Protein AF-A0A536CKC1-F1 (afdb_monomer)

Solvent-accessible surface area (backbone atoms only — not comparable to full-atom values): 6089 Å² total; per-residue (Å²): 140,80,83,78,49,73,64,58,58,53,50,51,55,48,52,66,65,72,71,36,63,68,58,52,52,44,53,64,49,46,52,58,49,53,50,51,50,47,42,67,73,74,44,71,53,69,67,46,47,74,30,76,68,33,42,47,47,72,76,54,59,54,72,68,41,56,51,37,34,52,50,13,53,51,37,26,55,52,14,59,74,69,70,36,67,66,38,33,53,50,13,49,50,38,35,50,48,36,56,45,47,46,54,57,57,61,61,72,75,113

Mean predicted aligned error: 12.95 Å

Sequence (110 aa):
MMGLTRDQRVLVHQVLWRRRLVAGLFVRYASPVVGSVLVLRFADVERLSSSRGGQYVLQHMPPAMVALRLAGDTLMAVGAWKHRPVWLAVGLLLVVLGWSDGILHGVRTV

Radius of gyration: 20.13 Å; Cα contacts (8 Å, |Δi|>4): 61; chains: 1; bounding box: 74×25×37 Å

Foldseek 3Di:
DDDPDPVVVVVVVCVVLVPCLVVVVVCVVVVVVVVVVCCVVPPPVVVVCPDPVNVLCVVQVDVVLVVLLVVLVNQLSVCVSVVHVVSVVVSVVSNVVSVVSSVVVVVVPD

Structure (mmCIF, N/CA/C/O backbone):
data_AF-A0A536CKC1-F1
#
_entry.id   AF-A0A536CKC1-F1
#
loop_
_atom_site.group_PDB
_atom_site.id
_atom_site.type_symbol
_atom_site.label_atom_id
_atom_site.label_alt_id
_atom_site.label_comp_id
_atom_site.label_asym_id
_atom_site.label_entity_id
_atom_site.label_seq_id
_atom_site.pdbx_PDB_ins_code
_atom_site.Cartn_x
_atom_site.Cartn_y
_atom_site.Cartn_z
_atom_site.occupancy
_atom_site.B_iso_or_equiv
_atom_site.auth_seq_id
_atom_site.auth_comp_id
_atom_site.auth_asym_id
_atom_site.auth_atom_id
_atom_site.pdbx_PDB_model_num
ATOM 1 N N . MET A 1 1 ? -46.002 12.288 2.439 1.00 42.66 1 MET A N 1
ATOM 2 C CA . MET A 1 1 ? -45.222 13.000 3.476 1.00 42.66 1 MET A CA 1
ATOM 3 C C . MET A 1 1 ? -44.756 11.976 4.498 1.00 42.66 1 MET A C 1
ATOM 5 O O . MET A 1 1 ? -45.567 11.527 5.289 1.00 42.66 1 MET A O 1
ATOM 9 N N . MET A 1 2 ? -43.497 11.537 4.433 1.00 44.16 2 MET A N 1
ATOM 10 C CA . MET A 1 2 ? -42.935 10.574 5.389 1.00 44.16 2 MET A CA 1
ATOM 11 C C . MET A 1 2 ? -41.684 11.210 5.986 1.00 44.16 2 MET A C 1
ATOM 13 O O . MET A 1 2 ? -40.650 11.326 5.329 1.00 44.16 2 MET A O 1
ATOM 17 N N . GLY A 1 3 ? -41.844 11.760 7.190 1.00 52.09 3 GLY A N 1
ATOM 18 C CA . GLY A 1 3 ? -40.787 12.436 7.926 1.00 52.09 3 GLY A CA 1
ATOM 19 C C . GLY A 1 3 ? -39.727 11.430 8.346 1.00 52.09 3 GLY A C 1
ATOM 20 O O . GLY A 1 3 ? -39.860 10.789 9.381 1.00 52.09 3 GLY A O 1
ATOM 21 N N . LEU A 1 4 ? -3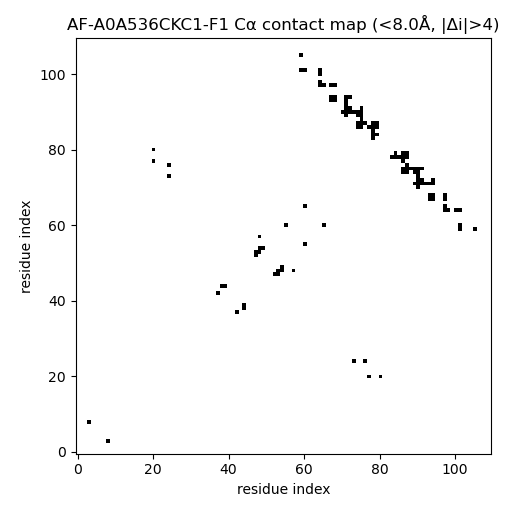8.672 11.302 7.539 1.00 55.72 4 LEU A N 1
ATOM 22 C CA . LEU A 1 4 ? -37.415 10.700 7.971 1.00 55.72 4 LEU A CA 1
ATOM 23 C C . LEU A 1 4 ? -36.859 11.592 9.081 1.00 55.72 4 LEU A C 1
ATOM 25 O O . LEU A 1 4 ? -36.268 12.646 8.821 1.00 55.72 4 LEU A O 1
ATOM 29 N N . THR A 1 5 ? -37.145 11.192 10.317 1.00 60.94 5 THR A N 1
ATOM 30 C CA . THR A 1 5 ? -36.723 11.857 11.543 1.00 60.94 5 THR A CA 1
ATOM 31 C C . THR A 1 5 ? -35.216 12.074 11.497 1.00 60.94 5 THR A C 1
ATOM 33 O O . THR A 1 5 ? -34.448 11.214 11.060 1.00 60.94 5 THR A O 1
ATOM 36 N N . ARG A 1 6 ? -34.786 13.273 11.899 1.00 58.03 6 ARG A N 1
ATOM 37 C CA . ARG A 1 6 ? -33.382 13.716 11.892 1.00 58.03 6 ARG A CA 1
ATOM 38 C C . ARG A 1 6 ? -32.444 12.662 12.503 1.00 58.03 6 ARG A C 1
ATOM 40 O O . ARG A 1 6 ? -31.350 12.480 11.980 1.00 58.03 6 ARG A O 1
ATOM 47 N N . ASP A 1 7 ? -32.924 11.906 13.493 1.00 57.31 7 ASP A N 1
ATOM 48 C CA . ASP A 1 7 ? -32.227 10.792 14.146 1.00 57.31 7 ASP A CA 1
ATOM 49 C C . ASP A 1 7 ? -31.873 9.619 13.223 1.00 57.31 7 ASP A C 1
ATOM 51 O O . ASP A 1 7 ? -30.779 9.065 13.337 1.00 57.31 7 ASP A O 1
ATOM 55 N N . GLN A 1 8 ? -32.718 9.263 12.246 1.00 52.34 8 GLN A N 1
ATOM 56 C CA . GLN A 1 8 ? -32.399 8.169 11.322 1.00 52.34 8 GLN A CA 1
ATOM 57 C C . GLN A 1 8 ? -31.178 8.483 10.448 1.00 52.34 8 GLN A C 1
ATOM 59 O O . GLN A 1 8 ? -30.392 7.584 10.153 1.00 52.34 8 GLN A O 1
ATOM 64 N N . ARG A 1 9 ? -30.958 9.751 10.070 1.00 52.25 9 ARG A N 1
ATOM 65 C CA . ARG A 1 9 ? -29.769 10.143 9.289 1.00 52.25 9 ARG A CA 1
ATOM 66 C C . ARG A 1 9 ? -28.489 9.990 10.102 1.00 52.25 9 ARG A C 1
ATOM 68 O O . ARG A 1 9 ? -27.479 9.547 9.559 1.00 52.25 9 ARG A O 1
ATOM 75 N N . VAL A 1 10 ? -28.540 10.311 11.396 1.00 56.06 10 VAL A N 1
ATOM 76 C CA . VAL A 1 10 ? -27.387 10.181 12.297 1.00 56.06 10 VAL A CA 1
ATOM 77 C C . VAL A 1 10 ? -27.072 8.710 12.544 1.00 56.06 10 VAL A C 1
ATOM 79 O O . VAL A 1 10 ? -25.908 8.326 12.503 1.00 56.06 10 VAL A O 1
ATOM 82 N N . LEU A 1 11 ? -28.094 7.865 12.705 1.00 56.03 11 LEU A N 1
ATOM 83 C CA . LEU A 1 11 ? -27.921 6.425 12.898 1.00 56.03 11 LEU A CA 1
ATOM 84 C C . LEU A 1 11 ? -27.335 5.741 11.661 1.00 56.03 11 LEU A C 1
ATOM 86 O O . LEU A 1 11 ? -26.399 4.958 11.795 1.00 56.03 11 LEU A O 1
ATOM 90 N N . VAL A 1 12 ? -27.820 6.058 10.455 1.00 56.06 12 VAL A N 1
ATOM 91 C CA . VAL A 1 12 ? -27.259 5.483 9.221 1.00 56.06 12 VAL A CA 1
ATOM 92 C C . VAL A 1 12 ? -25.831 5.975 9.012 1.00 56.06 12 VAL A C 1
ATOM 94 O O . VAL A 1 12 ? -24.952 5.159 8.750 1.00 56.06 12 VAL A O 1
ATOM 97 N N . HIS A 1 13 ? -25.566 7.271 9.201 1.00 55.47 13 HIS A N 1
ATOM 98 C CA . HIS A 1 13 ? -24.215 7.814 9.089 1.00 55.47 13 HIS A CA 1
ATOM 99 C C . HIS A 1 13 ? -23.268 7.157 10.100 1.00 55.47 13 HIS A C 1
ATOM 101 O O . HIS A 1 13 ? -22.210 6.671 9.718 1.00 55.47 13 HIS A O 1
ATOM 107 N N . GLN A 1 14 ? -23.666 7.026 11.368 1.00 56.03 14 GLN A N 1
ATOM 108 C CA . GLN A 1 14 ? -22.824 6.399 12.384 1.00 56.03 14 GLN A CA 1
ATOM 109 C C . GLN A 1 14 ? -22.658 4.888 12.192 1.00 56.03 14 GLN A C 1
ATOM 111 O O . GLN A 1 14 ? -21.562 4.377 12.402 1.00 56.03 14 GLN A O 1
ATOM 116 N N . VAL A 1 15 ? -23.679 4.148 11.759 1.00 53.00 15 VAL A N 1
ATOM 117 C CA . VAL A 1 15 ? -23.565 2.694 11.540 1.00 53.00 15 VAL A CA 1
ATOM 118 C C . VAL A 1 15 ? -22.738 2.376 10.292 1.00 53.00 15 VAL A C 1
ATOM 120 O O . VAL A 1 15 ? -21.924 1.449 10.329 1.00 53.00 15 VAL A O 1
ATOM 123 N N . LEU A 1 16 ? -22.867 3.164 9.219 1.00 51.38 16 LEU A N 1
ATOM 124 C CA . LEU A 1 16 ? -22.068 2.986 8.002 1.00 51.38 16 LEU A CA 1
ATOM 125 C C . LEU A 1 16 ? -20.578 3.268 8.257 1.00 51.38 16 LEU A C 1
ATOM 127 O O . LEU A 1 16 ? -19.714 2.601 7.690 1.00 51.38 16 LEU A O 1
ATOM 131 N N . TRP A 1 17 ? -20.277 4.213 9.152 1.00 54.19 17 TRP A N 1
ATOM 132 C CA . TRP A 1 17 ? -18.912 4.663 9.434 1.00 54.19 17 TRP A CA 1
ATOM 133 C C . TRP A 1 17 ? -18.225 3.917 10.588 1.00 54.19 17 TRP A C 1
ATOM 135 O O . TRP A 1 17 ? -17.006 3.734 10.592 1.00 54.19 17 TRP A O 1
ATOM 145 N N . ARG A 1 18 ? -18.987 3.406 11.562 1.00 56.47 18 ARG A N 1
ATOM 146 C CA . ARG A 1 18 ? -18.437 2.774 12.774 1.00 56.47 18 ARG A CA 1
ATOM 147 C C . ARG A 1 18 ? -18.224 1.261 12.654 1.00 56.47 18 ARG A C 1
ATOM 149 O O . ARG A 1 18 ? -17.543 0.695 13.501 1.00 56.47 18 ARG A O 1
ATOM 156 N N . ARG A 1 19 ? -18.753 0.590 11.618 1.00 53.47 19 ARG A N 1
ATOM 157 C CA . ARG A 1 19 ? -18.730 -0.890 11.518 1.00 53.47 19 ARG A CA 1
ATOM 158 C C . ARG A 1 19 ? -17.976 -1.498 10.337 1.00 53.47 19 ARG A C 1
ATOM 160 O O . ARG A 1 19 ? -17.874 -2.718 10.269 1.00 53.47 19 ARG A O 1
ATOM 167 N N . ARG A 1 20 ? -17.436 -0.700 9.415 1.00 64.94 20 ARG A N 1
ATOM 168 C CA . ARG A 1 20 ? -16.833 -1.227 8.178 1.00 64.94 20 ARG A CA 1
ATOM 169 C C . ARG A 1 20 ? -15.385 -0.815 7.945 1.00 64.94 20 ARG A C 1
ATOM 171 O O . ARG A 1 20 ? -14.937 -0.852 6.811 1.00 64.94 20 ARG A O 1
ATOM 178 N N . LEU A 1 21 ? -14.623 -0.526 9.002 1.00 65.12 21 LEU A N 1
ATOM 179 C CA . LEU A 1 21 ? -13.165 -0.345 8.914 1.00 65.12 21 LEU A CA 1
ATOM 180 C C . LEU A 1 21 ? -12.501 -1.462 8.103 1.00 65.12 21 LEU A C 1
ATOM 182 O O . LEU A 1 21 ? -11.765 -1.193 7.163 1.00 65.12 21 LEU A O 1
ATOM 186 N N . VAL A 1 22 ? -12.843 -2.711 8.432 1.00 66.81 22 VAL A N 1
ATOM 187 C CA . VAL A 1 22 ? -12.334 -3.900 7.744 1.00 66.81 22 VAL A CA 1
ATOM 188 C C . VAL A 1 22 ? -12.748 -3.903 6.276 1.00 66.81 22 VAL A C 1
ATOM 190 O O . VAL A 1 22 ? -11.915 -4.171 5.427 1.00 66.81 22 VAL A O 1
ATOM 193 N N . ALA A 1 23 ? -13.990 -3.538 5.950 1.00 69.75 23 ALA A N 1
ATOM 194 C CA . ALA A 1 23 ? -14.439 -3.458 4.560 1.00 69.75 23 ALA A CA 1
ATOM 195 C C . ALA A 1 23 ? -13.785 -2.292 3.793 1.00 69.75 23 ALA A C 1
ATOM 197 O O . ALA A 1 23 ? -13.480 -2.436 2.616 1.00 69.75 23 ALA A O 1
ATOM 198 N N . GLY A 1 24 ? -13.528 -1.157 4.447 1.00 70.19 24 GLY A N 1
ATOM 199 C CA . GLY A 1 24 ? -12.820 -0.017 3.864 1.00 70.19 24 GLY A CA 1
ATOM 200 C C . GLY A 1 24 ? -11.352 -0.336 3.586 1.00 70.19 24 GLY A C 1
ATOM 201 O O . GLY A 1 24 ? -10.869 -0.080 2.488 1.00 70.19 24 GLY A O 1
ATOM 202 N N . LEU A 1 25 ? -10.667 -0.974 4.541 1.00 74.56 25 LEU A N 1
ATOM 203 C CA . LEU A 1 25 ? -9.322 -1.528 4.355 1.00 74.56 25 LEU A CA 1
ATOM 204 C C . LEU A 1 25 ? -9.312 -2.599 3.262 1.00 74.56 25 LEU A C 1
ATOM 206 O O . LEU A 1 25 ? -8.427 -2.594 2.412 1.00 74.56 25 LEU A O 1
ATOM 210 N N . PHE A 1 26 ? -10.323 -3.468 3.238 1.00 77.56 26 PHE A N 1
ATOM 211 C CA . PHE A 1 26 ? -10.446 -4.506 2.225 1.00 77.56 26 PHE A CA 1
ATOM 212 C C . PHE A 1 26 ? -10.560 -3.904 0.828 1.00 77.56 26 PHE A C 1
ATOM 214 O O . PHE A 1 26 ? -9.782 -4.277 -0.032 1.00 77.56 26 PHE A O 1
ATOM 221 N N . VAL A 1 27 ? -11.444 -2.930 0.595 1.00 80.56 27 VAL A N 1
ATOM 222 C CA . VAL A 1 27 ? -11.550 -2.252 -0.711 1.00 80.56 27 VAL A CA 1
ATOM 223 C C . VAL A 1 27 ? -10.255 -1.511 -1.057 1.00 80.56 27 VAL A C 1
ATOM 225 O O . VAL A 1 27 ? -9.783 -1.591 -2.193 1.00 80.56 27 VAL A O 1
ATOM 228 N N . ARG A 1 28 ? -9.644 -0.841 -0.073 1.00 77.69 28 ARG A N 1
ATOM 229 C CA . ARG A 1 28 ? -8.400 -0.082 -0.250 1.00 77.69 28 ARG A CA 1
ATOM 230 C C . ARG A 1 28 ? -7.216 -0.952 -0.657 1.00 77.69 28 ARG A C 1
ATOM 232 O O . ARG A 1 28 ? -6.393 -0.474 -1.426 1.00 77.69 28 ARG A O 1
ATOM 239 N N . TYR A 1 29 ? -7.135 -2.196 -0.183 1.00 80.50 29 TYR A N 1
ATOM 240 C CA . TYR A 1 29 ? -6.084 -3.139 -0.583 1.00 80.50 29 TYR A CA 1
ATOM 241 C C . TYR A 1 29 ? -6.486 -4.039 -1.749 1.00 80.50 29 TYR A C 1
ATOM 243 O O . TYR A 1 29 ? -5.649 -4.357 -2.588 1.00 80.50 29 TYR A O 1
ATOM 251 N N . ALA A 1 30 ? -7.760 -4.398 -1.865 1.00 81.31 30 ALA A N 1
ATOM 252 C CA . ALA A 1 30 ? -8.262 -5.181 -2.985 1.00 81.31 30 ALA A CA 1
ATOM 253 C C . ALA A 1 30 ? -8.077 -4.428 -4.304 1.00 81.31 30 ALA A C 1
ATOM 255 O O . ALA A 1 30 ? -7.646 -5.0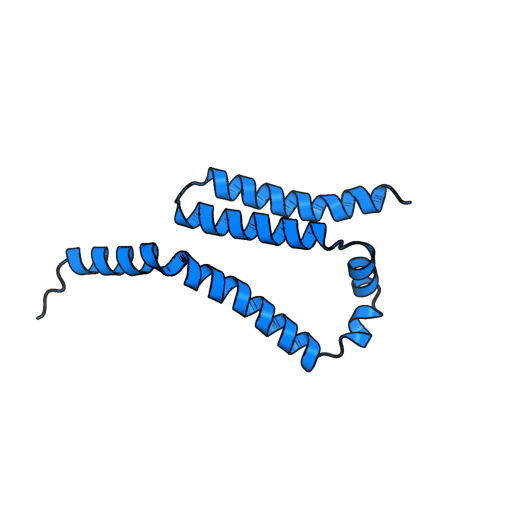33 -5.276 1.00 81.31 30 ALA A O 1
ATOM 256 N N . SER A 1 31 ? -8.324 -3.114 -4.342 1.00 82.00 31 SER A N 1
ATOM 257 C CA . SER A 1 31 ? -8.142 -2.313 -5.559 1.00 82.00 31 SER A CA 1
ATOM 258 C C . SER A 1 31 ? -6.709 -2.378 -6.125 1.00 82.00 31 SER A C 1
ATOM 260 O O . SER A 1 31 ? -6.566 -2.731 -7.296 1.00 82.00 31 SER A O 1
ATOM 262 N N . PRO A 1 32 ? -5.638 -2.085 -5.358 1.00 81.44 32 PRO A N 1
ATOM 263 C CA . PRO A 1 32 ? -4.272 -2.217 -5.853 1.00 81.44 32 PRO A CA 1
ATOM 264 C C . PRO A 1 32 ? -3.864 -3.673 -6.091 1.00 81.44 32 PRO A C 1
ATOM 266 O O . PRO A 1 32 ? -3.115 -3.916 -7.026 1.00 81.44 32 PRO A O 1
ATOM 269 N N . VAL A 1 33 ? -4.367 -4.653 -5.330 1.00 85.19 33 VAL A N 1
ATOM 270 C CA . VAL A 1 33 ? -4.084 -6.077 -5.606 1.00 85.19 33 VAL A CA 1
ATOM 271 C C . VAL A 1 33 ? -4.674 -6.501 -6.949 1.00 85.19 33 VAL A C 1
ATOM 273 O O . VAL A 1 33 ? -3.969 -7.078 -7.771 1.00 85.19 33 VAL A O 1
ATOM 276 N N . VAL A 1 34 ? -5.941 -6.174 -7.206 1.00 87.12 34 VAL A N 1
ATOM 277 C CA . VAL A 1 34 ? -6.610 -6.456 -8.483 1.00 87.12 34 VAL A CA 1
ATOM 278 C C . VAL A 1 34 ? -5.904 -5.723 -9.621 1.00 87.12 34 VAL A C 1
ATOM 280 O O . VAL A 1 34 ? -5.636 -6.333 -10.651 1.00 87.12 34 VAL A O 1
ATOM 283 N N . GLY A 1 35 ? -5.530 -4.457 -9.416 1.00 85.44 35 GLY A N 1
ATOM 284 C CA . GLY A 1 35 ? -4.732 -3.688 -10.372 1.00 85.44 35 GLY A CA 1
ATOM 285 C C . GLY A 1 35 ? -3.389 -4.351 -10.689 1.00 85.44 35 GLY A C 1
ATOM 286 O O . GLY A 1 35 ? -3.072 -4.550 -11.856 1.00 85.44 35 GLY A O 1
ATOM 287 N N . SER A 1 36 ? -2.633 -4.767 -9.672 1.00 82.25 36 SER A N 1
ATOM 288 C CA . SER A 1 36 ? -1.361 -5.476 -9.849 1.00 82.25 36 SER A CA 1
ATOM 289 C C . SER A 1 36 ? -1.538 -6.804 -10.578 1.00 82.25 36 SER A C 1
ATOM 291 O O . SER A 1 36 ? -0.763 -7.103 -11.479 1.00 82.25 36 SER A O 1
ATOM 293 N N . VAL A 1 37 ? -2.568 -7.589 -10.243 1.00 86.19 37 VAL A N 1
ATOM 294 C CA . VAL A 1 37 ? -2.870 -8.850 -10.940 1.00 86.19 37 VAL A CA 1
ATOM 295 C C . VAL A 1 37 ? -3.221 -8.589 -12.402 1.00 86.19 37 VAL A C 1
ATOM 297 O O . VAL A 1 37 ? -2.718 -9.290 -13.273 1.00 86.19 37 VAL A O 1
ATOM 300 N N . LEU A 1 38 ? -4.042 -7.577 -12.687 1.00 87.75 38 LEU A N 1
ATOM 301 C CA . LEU A 1 38 ? -4.379 -7.184 -14.055 1.00 87.75 38 LEU A CA 1
ATOM 302 C C . LEU A 1 38 ? -3.126 -6.779 -14.835 1.00 87.75 38 LEU A C 1
ATOM 3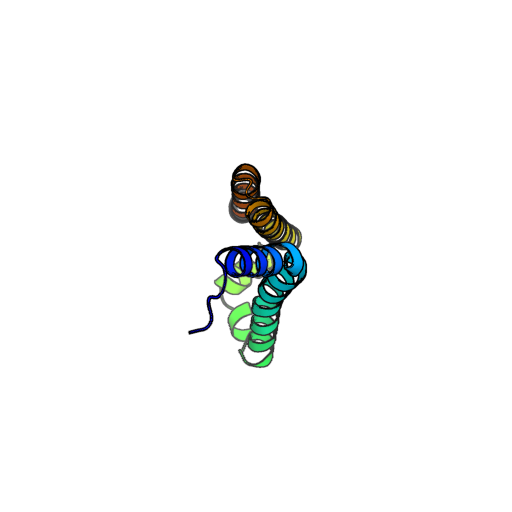04 O O . LEU A 1 38 ? -2.914 -7.269 -15.938 1.00 87.75 38 LEU A O 1
ATOM 308 N N . VAL A 1 39 ? -2.259 -5.951 -14.254 1.00 85.44 39 VAL A N 1
ATOM 309 C CA . VAL A 1 39 ? -1.001 -5.542 -14.894 1.00 85.44 39 VAL A CA 1
ATOM 310 C C . VAL A 1 39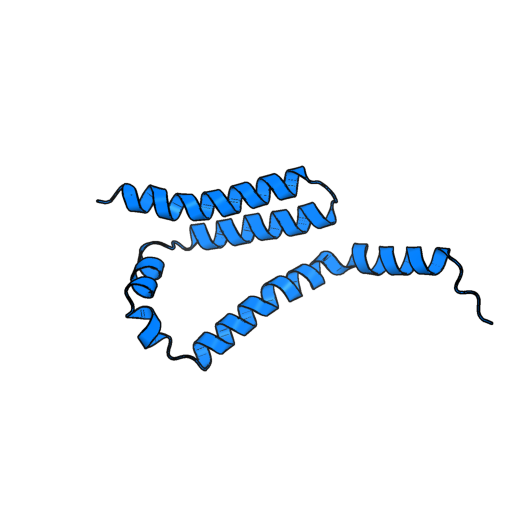 ? -0.091 -6.747 -15.131 1.00 85.44 39 VAL A C 1
ATOM 312 O O . VAL A 1 39 ? 0.381 -6.927 -16.242 1.00 85.44 39 VAL A O 1
ATOM 315 N N . LEU A 1 40 ? 0.099 -7.624 -14.145 1.00 84.25 40 LEU A N 1
ATOM 316 C CA . LEU A 1 40 ? 0.926 -8.829 -14.294 1.00 84.25 40 LEU A CA 1
ATOM 317 C C . LEU A 1 4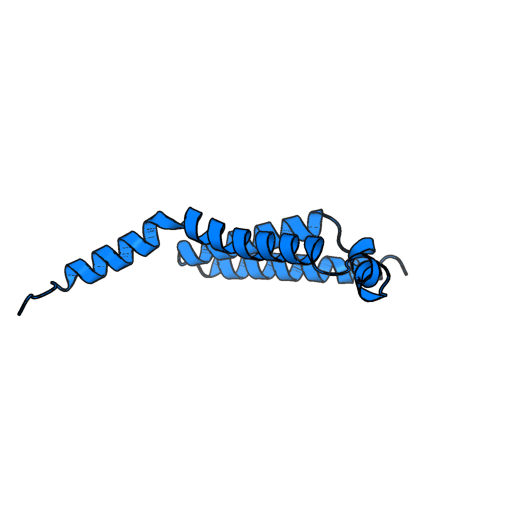0 ? 0.376 -9.822 -15.327 1.00 84.25 40 LEU A C 1
ATOM 319 O O . LEU A 1 40 ? 1.137 -10.601 -15.891 1.00 84.25 40 LEU A O 1
ATOM 323 N N . ARG A 1 41 ? -0.942 -9.837 -15.548 1.00 82.25 41 ARG A N 1
ATOM 324 C CA . ARG A 1 41 ? -1.604 -10.748 -16.492 1.00 82.25 41 ARG A CA 1
ATOM 325 C C . ARG A 1 41 ? -1.701 -10.194 -17.908 1.00 82.25 41 ARG A C 1
ATOM 327 O O . ARG A 1 41 ? -1.667 -10.982 -18.847 1.00 82.25 41 ARG A O 1
ATOM 334 N N . PHE A 1 42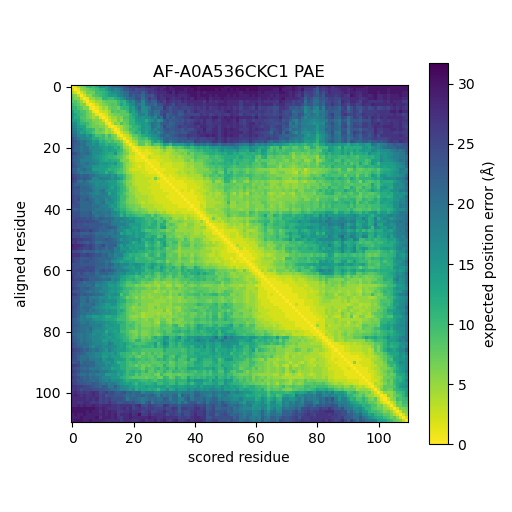 ? -1.888 -8.885 -18.051 1.00 82.12 42 PHE A N 1
ATOM 335 C CA . PHE A 1 42 ? -2.236 -8.255 -19.327 1.00 82.12 42 PHE A CA 1
ATOM 336 C C . PHE A 1 42 ? -1.179 -7.278 -19.846 1.00 82.12 42 PHE A C 1
ATOM 338 O O . PHE A 1 42 ? -1.191 -6.973 -21.036 1.00 82.12 42 PHE A O 1
ATOM 345 N N . ALA A 1 43 ? -0.282 -6.775 -18.996 1.00 81.38 43 ALA A N 1
ATOM 346 C CA . ALA A 1 43 ? 0.817 -5.921 -19.426 1.00 81.38 43 ALA A CA 1
ATOM 347 C C . ALA A 1 43 ? 2.100 -6.738 -19.612 1.00 81.38 43 ALA A C 1
ATOM 349 O O . ALA A 1 43 ? 2.360 -7.699 -18.891 1.00 81.38 43 ALA A O 1
ATOM 350 N N . ASP A 1 44 ? 2.928 -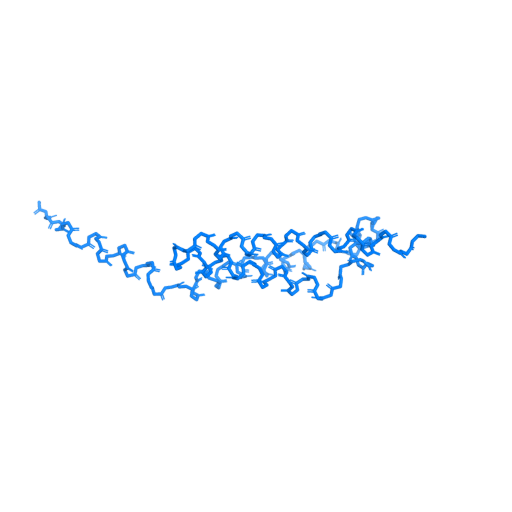6.315 -20.564 1.00 79.50 44 ASP A N 1
ATOM 351 C CA . ASP A 1 44 ? 4.259 -6.876 -20.782 1.00 79.50 44 ASP A CA 1
ATOM 352 C C . ASP A 1 44 ? 5.223 -6.358 -19.701 1.00 79.50 44 ASP A C 1
ATOM 354 O O . ASP A 1 44 ? 5.908 -5.340 -19.851 1.00 79.50 44 ASP A O 1
ATOM 358 N N . VAL A 1 45 ? 5.188 -7.023 -18.545 1.00 76.62 45 VAL A N 1
ATOM 359 C CA . VAL A 1 45 ? 5.988 -6.660 -17.367 1.00 76.62 45 VAL A CA 1
ATOM 360 C C . VAL A 1 45 ? 7.476 -6.950 -17.590 1.00 76.62 45 VAL A C 1
ATOM 362 O O . VAL A 1 45 ? 8.313 -6.271 -16.998 1.00 76.62 45 VAL A O 1
ATOM 365 N N . GLU A 1 46 ? 7.811 -7.861 -18.506 1.00 76.44 46 GLU A N 1
ATOM 366 C CA . GLU A 1 46 ? 9.186 -8.177 -18.914 1.00 76.44 46 GLU A CA 1
ATOM 367 C C . GLU A 1 46 ? 9.872 -6.952 -19.537 1.00 76.44 46 GLU A C 1
ATOM 369 O O . GLU A 1 46 ? 11.007 -6.600 -19.216 1.00 76.44 46 GLU A O 1
ATOM 374 N N . ARG A 1 47 ? 9.137 -6.217 -20.376 1.00 76.69 47 ARG A N 1
ATOM 375 C CA . ARG A 1 47 ? 9.624 -4.973 -20.982 1.00 76.69 47 ARG A CA 1
ATOM 376 C C . ARG A 1 47 ? 9.779 -3.837 -19.965 1.00 76.69 47 ARG A C 1
ATOM 378 O O . ARG A 1 47 ? 10.609 -2.940 -20.142 1.00 76.69 47 ARG A O 1
ATOM 385 N N . LEU A 1 48 ? 8.972 -3.848 -18.903 1.00 72.88 48 LEU A N 1
ATOM 386 C CA . LEU A 1 48 ? 9.034 -2.850 -17.836 1.00 72.88 48 LEU A CA 1
ATOM 387 C C . LEU A 1 48 ? 10.189 -3.139 -16.866 1.00 72.88 48 LEU A C 1
ATOM 389 O O . LEU A 1 48 ? 10.878 -2.201 -16.459 1.00 72.88 48 LEU A O 1
ATOM 393 N N . SER A 1 49 ? 10.441 -4.411 -16.548 1.00 75.19 49 SER A N 1
ATOM 394 C CA . SER A 1 49 ? 11.548 -4.851 -15.689 1.00 75.19 49 SER A CA 1
ATOM 395 C C . SER A 1 49 ? 12.915 -4.590 -16.330 1.00 75.19 49 SER A C 1
ATOM 397 O O . SER A 1 49 ? 13.858 -4.226 -15.628 1.00 75.19 49 SER A O 1
ATOM 399 N N . SER A 1 50 ? 13.009 -4.664 -17.664 1.00 80.19 50 SER A N 1
ATOM 400 C CA . SER A 1 50 ? 14.225 -4.333 -18.416 1.00 80.19 50 SER A CA 1
ATOM 401 C C . SER A 1 50 ? 14.481 -2.827 -18.564 1.00 80.19 50 SER A C 1
ATOM 403 O O . SER A 1 50 ? 15.542 -2.421 -19.039 1.00 80.19 50 SER A O 1
ATOM 405 N N . SER A 1 51 ? 13.523 -1.968 -18.199 1.00 80.25 51 SER A N 1
ATOM 406 C CA . SER A 1 51 ? 13.705 -0.514 -18.253 1.00 80.25 51 SER A CA 1
ATOM 407 C C . SER A 1 51 ? 14.605 -0.019 -17.114 1.00 80.25 51 SER A C 1
ATOM 409 O O . SER A 1 51 ? 14.642 -0.609 -16.035 1.00 80.25 51 SER A O 1
ATOM 411 N N . ARG A 1 52 ? 15.289 1.121 -17.306 1.00 75.38 52 ARG A N 1
ATOM 412 C CA . ARG A 1 52 ? 16.123 1.739 -16.250 1.00 75.38 52 ARG A CA 1
ATOM 413 C C . ARG A 1 52 ? 15.339 1.993 -14.955 1.00 75.38 52 ARG A C 1
ATOM 415 O O . ARG A 1 52 ? 15.877 1.807 -13.870 1.00 75.38 52 ARG A O 1
ATOM 422 N N . GLY A 1 53 ? 14.065 2.378 -15.071 1.00 73.50 53 GLY A N 1
ATOM 423 C CA . GLY A 1 53 ? 13.180 2.573 -13.919 1.00 73.50 53 GLY A CA 1
ATOM 424 C C . GLY A 1 53 ? 12.799 1.260 -13.230 1.00 73.50 53 GLY A C 1
ATOM 425 O O . GLY A 1 53 ? 12.809 1.193 -12.005 1.00 73.50 53 GLY A O 1
ATOM 426 N N . GLY A 1 54 ? 12.522 0.203 -14.000 1.00 73.81 54 GLY A N 1
ATOM 427 C CA . GLY A 1 54 ? 12.224 -1.130 -13.468 1.00 73.81 54 GLY A CA 1
ATOM 428 C C . GLY A 1 54 ? 13.412 -1.750 -12.735 1.00 73.81 54 GLY A C 1
ATOM 429 O O . GLY A 1 54 ? 13.253 -2.225 -11.612 1.00 73.81 54 GLY A O 1
ATOM 430 N N . GLN A 1 55 ? 14.614 -1.662 -13.309 1.00 77.50 55 GLN A N 1
ATOM 431 C CA . GLN A 1 55 ? 15.834 -2.133 -12.650 1.00 77.50 55 GLN A CA 1
ATOM 432 C C . GLN A 1 55 ? 16.158 -1.343 -11.381 1.00 77.50 55 GLN A C 1
ATOM 434 O O . GLN A 1 55 ? 16.539 -1.946 -10.382 1.00 77.50 55 GLN A O 1
ATOM 439 N N . TYR A 1 56 ? 15.952 -0.022 -11.382 1.00 75.06 56 TYR A N 1
ATOM 440 C CA . TYR A 1 56 ? 16.124 0.792 -10.179 1.00 75.06 56 TYR A CA 1
ATOM 441 C C . TYR A 1 56 ? 15.221 0.305 -9.038 1.00 75.06 56 TYR A C 1
ATOM 443 O O . TYR A 1 56 ? 15.711 0.061 -7.937 1.00 75.06 56 TYR A O 1
ATOM 451 N N . VAL A 1 57 ? 13.927 0.097 -9.312 1.00 74.00 57 VAL A N 1
ATOM 452 C CA . VAL A 1 57 ? 12.965 -0.397 -8.315 1.00 74.00 57 VAL A CA 1
ATOM 453 C C . VAL A 1 57 ? 13.327 -1.806 -7.842 1.00 74.00 57 VAL A C 1
ATOM 455 O O . VAL A 1 57 ? 13.325 -2.053 -6.640 1.00 74.00 57 VAL A O 1
ATOM 458 N N . LEU A 1 58 ? 13.687 -2.720 -8.748 1.00 76.06 58 LEU A N 1
ATOM 459 C CA . LEU A 1 58 ? 14.076 -4.089 -8.383 1.00 76.06 58 LEU A CA 1
ATOM 460 C C . LEU A 1 58 ? 15.341 -4.139 -7.516 1.00 76.06 58 LEU A C 1
ATOM 462 O O . LEU A 1 58 ? 15.452 -5.006 -6.654 1.00 76.06 58 LEU A O 1
ATOM 466 N N . GLN A 1 59 ? 16.279 -3.216 -7.725 1.00 75.88 59 GLN A N 1
ATOM 467 C CA . GLN A 1 59 ? 17.528 -3.155 -6.962 1.00 75.88 59 GLN A CA 1
ATOM 468 C C . GLN A 1 59 ? 17.382 -2.408 -5.628 1.00 75.88 59 GLN A C 1
ATOM 470 O O . GLN A 1 59 ? 18.063 -2.755 -4.668 1.00 75.88 59 GLN A O 1
ATOM 475 N N . HIS A 1 60 ? 16.501 -1.405 -5.548 1.00 66.94 60 HIS A N 1
ATOM 476 C CA . HIS A 1 60 ? 16.456 -0.462 -4.420 1.00 66.94 60 HIS A CA 1
ATOM 477 C C . HIS A 1 60 ? 15.143 -0.470 -3.631 1.00 66.94 60 HIS A C 1
ATOM 479 O O . HIS A 1 60 ? 14.990 0.335 -2.714 1.00 66.94 60 HIS A O 1
ATOM 485 N N . MET A 1 61 ? 14.192 -1.355 -3.945 1.00 69.62 61 MET A N 1
ATOM 486 C CA . MET A 1 61 ? 12.935 -1.471 -3.200 1.00 69.62 61 MET A CA 1
ATOM 487 C C . MET A 1 61 ? 12.893 -2.769 -2.375 1.00 69.62 61 MET A C 1
ATOM 489 O O . MET A 1 61 ? 12.238 -3.739 -2.766 1.00 69.62 61 MET A O 1
ATOM 493 N N . PRO A 1 62 ? 13.575 -2.820 -1.215 1.00 74.81 62 PRO A N 1
ATOM 494 C CA . PRO A 1 62 ? 13.535 -3.983 -0.345 1.00 74.81 62 PRO A CA 1
ATOM 495 C C . PRO A 1 62 ? 12.110 -4.231 0.182 1.00 74.81 62 PRO A C 1
ATOM 497 O O . PRO A 1 62 ? 11.354 -3.281 0.427 1.00 74.81 62 PRO A O 1
ATOM 500 N N . PRO A 1 63 ? 11.736 -5.497 0.447 1.00 72.44 63 PRO A N 1
ATOM 501 C CA . PRO A 1 63 ? 10.407 -5.854 0.955 1.00 72.44 63 PRO A CA 1
ATOM 502 C C . PRO A 1 63 ? 10.065 -5.148 2.279 1.00 72.44 63 PRO A C 1
ATOM 504 O O . PRO A 1 63 ? 8.897 -4.877 2.558 1.00 72.44 63 PRO A O 1
ATOM 507 N N . ALA A 1 64 ? 11.082 -4.763 3.055 1.00 69.81 64 ALA A N 1
ATOM 508 C CA . ALA A 1 64 ? 10.932 -3.954 4.260 1.00 69.81 64 ALA A CA 1
ATOM 509 C C . ALA A 1 64 ? 10.319 -2.561 3.991 1.00 69.81 64 ALA A C 1
ATOM 511 O O . ALA A 1 64 ? 9.475 -2.114 4.765 1.00 69.81 64 ALA A O 1
ATOM 512 N N . MET A 1 65 ? 10.659 -1.890 2.882 1.00 70.88 65 MET A N 1
ATOM 513 C CA . MET A 1 65 ? 10.075 -0.582 2.533 1.00 70.88 65 MET A CA 1
ATOM 514 C C . MET A 1 65 ? 8.618 -0.695 2.090 1.00 70.88 65 MET A C 1
ATOM 516 O O . MET A 1 65 ? 7.795 0.165 2.414 1.00 70.88 65 MET A O 1
ATOM 520 N N . VAL A 1 66 ? 8.278 -1.772 1.376 1.00 78.19 66 VAL A N 1
ATOM 521 C CA . VAL A 1 66 ? 6.885 -2.074 1.020 1.00 78.19 66 VAL A CA 1
ATOM 522 C C . VAL A 1 66 ? 6.064 -2.293 2.292 1.00 78.19 66 VAL A C 1
ATOM 524 O O . VAL A 1 66 ? 4.995 -1.700 2.441 1.00 78.19 66 VAL A O 1
ATOM 527 N N . ALA A 1 67 ? 6.593 -3.070 3.244 1.00 77.62 67 ALA A N 1
ATOM 528 C CA . ALA A 1 67 ? 5.956 -3.291 4.538 1.00 77.62 67 ALA A CA 1
ATOM 529 C C . ALA A 1 67 ? 5.789 -1.985 5.333 1.00 77.62 67 ALA A C 1
ATOM 531 O O . ALA A 1 67 ? 4.716 -1.742 5.881 1.00 77.62 67 ALA A O 1
ATOM 532 N N . LEU A 1 68 ? 6.799 -1.108 5.340 1.00 76.81 68 LEU A N 1
ATOM 533 C CA . LEU A 1 68 ? 6.730 0.186 6.023 1.00 76.81 68 LEU A CA 1
ATOM 534 C C . LEU A 1 68 ? 5.660 1.108 5.416 1.00 76.81 68 LEU A C 1
ATOM 536 O O . LEU A 1 68 ? 4.905 1.742 6.154 1.00 76.81 68 LEU A O 1
ATOM 540 N N . ARG A 1 69 ? 5.528 1.135 4.080 1.00 78.31 69 ARG A N 1
ATOM 541 C CA . ARG A 1 69 ? 4.446 1.872 3.402 1.00 78.31 69 ARG A CA 1
ATOM 542 C C . ARG A 1 69 ? 3.078 1.313 3.747 1.00 78.31 69 ARG A C 1
ATOM 544 O O . ARG A 1 69 ? 2.184 2.093 4.055 1.00 78.31 69 ARG A O 1
ATOM 551 N N . LEU A 1 70 ? 2.913 -0.008 3.725 1.00 81.12 70 LEU A N 1
ATOM 552 C CA . LEU A 1 70 ? 1.651 -0.643 4.108 1.00 81.12 70 LEU A CA 1
ATOM 553 C C . LEU A 1 70 ? 1.304 -0.351 5.571 1.00 81.12 70 LEU A C 1
ATOM 555 O O . LEU A 1 70 ? 0.154 -0.037 5.874 1.00 81.12 70 LEU A O 1
ATOM 559 N N . ALA A 1 71 ? 2.293 -0.384 6.465 1.00 79.94 71 ALA A N 1
ATOM 560 C CA . ALA A 1 71 ? 2.112 -0.063 7.873 1.00 79.94 71 ALA A CA 1
ATOM 561 C C . ALA A 1 71 ? 1.689 1.400 8.071 1.00 79.94 71 ALA A C 1
ATOM 563 O O . ALA A 1 71 ? 0.689 1.651 8.741 1.00 79.94 71 ALA A O 1
ATOM 564 N N . GLY A 1 72 ? 2.384 2.359 7.449 1.00 81.94 72 GLY A N 1
ATOM 565 C CA . GLY A 1 72 ? 2.032 3.781 7.510 1.00 81.94 72 GLY A CA 1
ATOM 566 C C . GLY A 1 72 ? 0.649 4.073 6.919 1.00 81.94 72 GLY A C 1
ATOM 567 O O . GLY A 1 72 ? -0.153 4.778 7.528 1.00 81.94 72 GLY A O 1
ATOM 568 N N . ASP A 1 73 ? 0.322 3.454 5.785 1.00 80.88 73 ASP A N 1
ATOM 569 C CA . ASP A 1 73 ? -0.975 3.566 5.114 1.00 80.88 73 ASP A CA 1
ATOM 570 C C . ASP A 1 73 ? -2.124 2.998 5.970 1.00 80.88 73 ASP A C 1
ATOM 572 O O . ASP A 1 73 ? -3.171 3.644 6.124 1.00 80.88 73 ASP A O 1
ATOM 576 N N . THR A 1 74 ? -1.901 1.838 6.600 1.00 79.81 74 THR A N 1
ATOM 577 C CA . THR A 1 74 ? -2.814 1.236 7.587 1.00 79.81 74 THR A CA 1
ATOM 578 C C . THR A 1 74 ? -2.997 2.172 8.777 1.00 79.81 74 THR A C 1
ATOM 580 O O . THR A 1 74 ? -4.121 2.405 9.224 1.00 79.81 74 THR A O 1
ATOM 583 N N . LEU A 1 75 ? -1.903 2.759 9.268 1.00 79.31 75 LEU A N 1
ATOM 584 C CA . LEU A 1 75 ? -1.914 3.664 10.410 1.00 79.31 75 LEU A CA 1
ATOM 585 C C . LEU A 1 75 ? -2.695 4.947 10.121 1.00 79.31 75 LEU A C 1
ATOM 587 O O . LEU A 1 75 ? -3.478 5.386 10.962 1.00 79.31 75 LEU A O 1
ATOM 591 N N . MET A 1 76 ? -2.562 5.499 8.913 1.00 75.69 76 MET A N 1
ATOM 592 C CA . MET A 1 76 ? -3.374 6.626 8.457 1.00 75.69 76 MET A CA 1
ATOM 593 C C . MET A 1 76 ? -4.858 6.252 8.359 1.00 75.69 76 MET A C 1
ATOM 595 O O . MET A 1 76 ? -5.701 7.026 8.806 1.00 75.69 76 MET A O 1
ATOM 599 N N . ALA A 1 77 ? -5.195 5.062 7.847 1.00 76.25 77 ALA A N 1
ATOM 600 C CA . ALA A 1 77 ? -6.581 4.577 7.797 1.00 76.25 77 ALA A CA 1
ATOM 601 C C . ALA A 1 77 ? -7.199 4.462 9.200 1.00 76.25 77 ALA A C 1
ATOM 603 O O . ALA A 1 77 ? -8.314 4.927 9.444 1.00 76.25 77 ALA A O 1
ATOM 604 N N . VAL A 1 78 ? -6.458 3.869 10.139 1.00 75.06 78 VAL A N 1
ATOM 605 C CA . VAL A 1 78 ? -6.892 3.717 11.533 1.00 75.06 78 VAL A CA 1
ATOM 606 C C . VAL A 1 78 ? -6.973 5.078 12.233 1.00 75.06 78 VAL A C 1
ATOM 608 O O . VAL A 1 78 ? -7.914 5.325 12.989 1.00 75.06 78 VAL A O 1
ATOM 611 N N . GLY A 1 79 ? -6.025 5.979 11.967 1.00 74.06 79 GLY A N 1
ATOM 612 C CA . GLY A 1 79 ? -5.992 7.343 12.494 1.00 74.06 79 GLY A CA 1
ATOM 613 C C . GLY A 1 79 ? -7.160 8.202 12.014 1.00 74.06 79 GLY A C 1
ATOM 614 O O . GLY A 1 79 ? -7.800 8.868 12.832 1.00 74.06 79 GLY A O 1
ATOM 615 N N . ALA A 1 80 ? -7.490 8.121 10.721 1.00 74.06 80 ALA A N 1
ATOM 616 C CA . ALA A 1 80 ? -8.675 8.742 10.134 1.00 74.06 80 ALA A CA 1
ATOM 617 C C . ALA A 1 80 ? -9.953 8.218 10.797 1.00 74.06 80 ALA A C 1
ATOM 619 O O . ALA A 1 80 ? -10.798 9.003 11.218 1.00 74.06 80 ALA A O 1
ATOM 620 N N . TRP A 1 81 ? -10.063 6.899 10.984 1.00 71.69 81 TRP A N 1
ATOM 621 C CA . TRP A 1 81 ? -11.227 6.311 11.646 1.00 71.69 81 TRP A CA 1
ATOM 622 C C . TRP A 1 81 ? -11.363 6.745 13.109 1.00 71.69 81 TRP A C 1
ATOM 624 O O . TRP A 1 81 ? -12.452 7.096 13.560 1.00 71.69 81 TRP A O 1
ATOM 634 N N . LYS A 1 82 ? -10.254 6.805 13.855 1.00 74.12 82 LYS A N 1
ATOM 635 C CA . LYS A 1 82 ? -10.244 7.298 15.241 1.00 74.12 82 LYS A CA 1
ATOM 636 C C . LYS A 1 82 ? -10.349 8.823 15.363 1.00 74.12 82 LYS A C 1
ATOM 638 O O . LYS A 1 82 ? -10.410 9.306 16.490 1.00 74.12 82 LYS A O 1
ATOM 643 N N . HIS A 1 83 ? -10.368 9.571 14.255 1.00 71.44 83 HIS A N 1
ATOM 644 C CA . HIS A 1 83 ? -10.395 11.043 14.239 1.00 71.44 83 HIS A CA 1
ATOM 645 C C . HIS A 1 83 ? -9.211 11.666 14.977 1.00 71.44 83 HIS A C 1
ATOM 647 O O . HIS A 1 83 ? -9.327 12.710 15.618 1.00 71.44 83 HIS A O 1
ATOM 653 N N . ARG A 1 84 ? -8.054 10.998 14.940 1.00 76.25 84 ARG A N 1
ATOM 654 C CA . ARG A 1 84 ? -6.853 11.461 15.634 1.00 76.25 84 ARG A CA 1
ATOM 655 C C . ARG A 1 84 ? -5.822 11.937 14.607 1.00 76.25 84 ARG A C 1
ATOM 657 O O . ARG A 1 84 ? -5.130 11.095 14.030 1.00 76.25 84 ARG A O 1
ATOM 664 N N . PRO A 1 85 ? -5.656 13.260 14.414 1.00 76.88 85 PRO A N 1
ATOM 665 C CA . PRO A 1 85 ? -4.744 13.807 13.406 1.00 76.88 85 PRO A CA 1
ATOM 666 C C . PRO A 1 85 ? -3.277 13.437 13.662 1.00 76.88 85 PRO A C 1
ATOM 668 O O . PRO A 1 85 ? -2.500 13.314 12.722 1.00 76.88 85 PRO A O 1
ATOM 671 N N . VAL A 1 86 ? -2.909 13.159 14.916 1.00 80.31 86 VAL A N 1
ATOM 672 C CA . VAL A 1 86 ? -1.566 12.681 15.285 1.00 80.31 86 VAL A CA 1
ATOM 673 C C . VAL A 1 86 ? -1.210 11.375 14.568 1.00 80.31 86 VAL A C 1
ATOM 675 O O . VAL A 1 86 ? -0.116 11.247 14.034 1.00 80.31 86 VAL A O 1
ATOM 678 N N . TRP A 1 87 ? -2.138 10.418 14.485 1.00 72.69 87 TRP A N 1
ATOM 679 C CA . TRP A 1 87 ? -1.881 9.132 13.825 1.00 72.69 87 TRP A CA 1
ATOM 680 C C . TRP A 1 87 ? -1.788 9.273 12.301 1.00 72.69 87 TRP A C 1
ATOM 682 O O . TRP A 1 87 ? -1.045 8.530 11.664 1.00 72.69 87 TRP A O 1
ATOM 692 N N . LEU A 1 88 ? -2.485 10.260 11.723 1.00 74.75 88 LEU A N 1
ATOM 693 C CA . LEU A 1 88 ? -2.327 10.631 10.316 1.00 74.75 88 LEU A CA 1
ATOM 694 C C . LEU A 1 88 ? -0.935 11.210 10.046 1.00 74.75 88 LEU A C 1
ATOM 696 O O . LEU A 1 88 ? -0.285 10.791 9.094 1.00 74.75 88 LEU A O 1
ATOM 700 N N . ALA A 1 89 ? -0.462 12.120 10.902 1.00 80.56 89 ALA A N 1
ATOM 701 C CA . ALA A 1 89 ? 0.866 12.716 10.779 1.00 80.56 89 ALA A CA 1
ATOM 702 C C . ALA A 1 89 ? 1.984 11.673 10.940 1.00 80.56 89 ALA A C 1
ATOM 704 O O . ALA A 1 89 ? 2.920 11.652 10.146 1.00 80.56 89 ALA A O 1
ATOM 705 N N . VAL A 1 90 ? 1.860 10.763 11.914 1.00 83.00 90 VAL A N 1
ATOM 706 C CA . VAL A 1 90 ? 2.821 9.664 12.112 1.00 83.00 90 VAL A CA 1
ATOM 707 C C . VAL A 1 90 ? 2.819 8.710 10.919 1.00 83.00 90 VAL A C 1
ATOM 709 O O . VAL A 1 90 ? 3.882 8.363 10.416 1.00 83.00 90 VAL A O 1
ATOM 712 N N . GLY A 1 91 ? 1.645 8.307 10.424 1.00 76.56 91 GLY A N 1
ATOM 713 C CA . GLY A 1 91 ? 1.559 7.440 9.249 1.00 76.56 91 GLY A CA 1
ATOM 714 C C . GLY A 1 91 ? 2.145 8.092 7.991 1.00 76.56 91 GLY A C 1
ATOM 715 O O . GLY A 1 91 ? 2.877 7.437 7.253 1.00 76.56 91 GLY A O 1
ATOM 716 N N . LEU A 1 92 ? 1.912 9.394 7.796 1.00 80.75 92 LEU A N 1
ATOM 717 C CA . LEU A 1 92 ? 2.523 10.167 6.714 1.00 80.75 92 LEU A CA 1
ATOM 718 C C . LEU A 1 92 ? 4.049 10.218 6.849 1.00 80.75 92 LEU A C 1
ATOM 720 O O . LEU A 1 92 ? 4.749 9.961 5.873 1.00 80.75 92 LEU A O 1
ATOM 724 N N . LEU A 1 93 ? 4.567 10.496 8.049 1.00 82.19 93 LEU A N 1
ATOM 725 C CA . LEU A 1 93 ? 6.005 10.489 8.323 1.00 82.19 93 LEU A CA 1
ATOM 726 C C . LEU A 1 93 ? 6.628 9.124 8.026 1.00 82.19 93 LEU A C 1
ATOM 728 O O . LEU A 1 93 ? 7.674 9.076 7.394 1.00 82.19 93 LEU A O 1
ATOM 732 N N . LEU A 1 94 ? 5.980 8.019 8.404 1.00 77.44 94 LEU A N 1
ATOM 733 C CA . LEU A 1 94 ? 6.467 6.671 8.091 1.00 77.44 94 LEU A CA 1
ATOM 734 C C . LEU A 1 94 ? 6.501 6.397 6.582 1.00 77.44 94 LEU A C 1
ATOM 736 O O . LEU A 1 94 ? 7.465 5.815 6.091 1.00 77.44 94 LEU A O 1
ATOM 740 N N . VAL A 1 95 ? 5.482 6.836 5.836 1.00 78.44 95 VAL A N 1
ATOM 741 C CA . VAL A 1 95 ? 5.463 6.706 4.370 1.00 78.44 95 VAL A CA 1
ATOM 742 C C . VAL A 1 95 ? 6.574 7.543 3.735 1.00 78.44 95 VAL A C 1
ATOM 744 O O . VAL A 1 95 ? 7.271 7.041 2.856 1.00 78.44 95 VAL A O 1
ATOM 747 N N . VAL A 1 96 ? 6.767 8.787 4.186 1.00 80.44 96 VAL A N 1
ATOM 748 C CA . VAL A 1 96 ? 7.839 9.670 3.701 1.00 80.44 96 VAL A CA 1
ATOM 749 C C . VAL A 1 96 ? 9.206 9.079 4.026 1.00 80.44 96 VAL A C 1
ATOM 751 O O . VAL A 1 96 ? 10.027 8.968 3.127 1.00 80.44 96 VAL A O 1
ATOM 754 N N . LEU A 1 97 ? 9.429 8.615 5.257 1.00 75.75 97 LEU A N 1
ATOM 755 C CA . LEU A 1 97 ? 10.673 7.957 5.658 1.00 75.75 97 LEU A CA 1
ATOM 756 C C . LEU A 1 97 ? 10.933 6.686 4.849 1.00 75.75 97 LEU A C 1
ATOM 758 O O . LEU A 1 97 ? 12.062 6.466 4.436 1.00 75.75 97 LEU A O 1
ATOM 762 N N . GLY A 1 98 ? 9.904 5.888 4.551 1.00 71.56 98 GLY A N 1
ATOM 763 C CA . GLY A 1 98 ? 10.041 4.723 3.675 1.00 71.56 98 GLY A CA 1
ATOM 764 C C . GLY A 1 98 ? 10.452 5.074 2.243 1.00 71.56 98 GLY A C 1
ATOM 765 O O . GLY A 1 98 ? 11.157 4.298 1.609 1.00 71.56 98 GLY A O 1
ATOM 766 N N . TRP A 1 99 ? 10.059 6.246 1.736 1.00 67.56 99 TRP A N 1
ATOM 767 C CA . TRP A 1 99 ? 10.556 6.775 0.460 1.00 67.56 99 TRP A CA 1
ATOM 768 C C . TRP A 1 99 ? 11.956 7.383 0.579 1.00 67.56 99 TRP A C 1
ATOM 770 O O . TRP A 1 99 ? 12.777 7.220 -0.320 1.00 67.56 99 TRP A O 1
ATOM 780 N N . SER A 1 100 ? 12.241 8.077 1.681 1.00 68.25 100 SER A N 1
ATOM 781 C CA . SER A 1 100 ? 13.541 8.691 1.932 1.00 68.25 100 SER A CA 1
ATOM 782 C C . SER A 1 100 ? 14.625 7.650 2.164 1.00 68.25 100 SER A C 1
ATOM 784 O O . SER A 1 100 ? 15.746 7.870 1.734 1.00 68.25 100 SER A O 1
ATOM 786 N N . ASP A 1 101 ? 14.318 6.509 2.773 1.00 61.47 101 ASP A N 1
ATOM 787 C CA . ASP A 1 101 ? 15.292 5.447 3.017 1.00 61.47 101 ASP A CA 1
ATOM 788 C C . ASP A 1 101 ? 15.815 4.830 1.704 1.00 61.47 101 ASP A C 1
ATOM 790 O O . ASP A 1 101 ? 17.008 4.561 1.587 1.00 61.47 101 ASP A O 1
ATOM 794 N N . GLY A 1 102 ? 14.977 4.738 0.660 1.00 56.94 102 GLY A N 1
ATOM 795 C CA . GLY A 1 102 ? 15.406 4.339 -0.692 1.00 56.94 102 GLY A CA 1
ATOM 796 C C . GLY A 1 102 ? 16.343 5.349 -1.361 1.00 56.94 102 GLY A C 1
ATOM 797 O O . GLY A 1 102 ? 17.198 4.973 -2.160 1.00 56.94 102 GLY A O 1
ATOM 798 N N . ILE A 1 103 ? 16.237 6.626 -0.988 1.00 56.16 103 ILE A N 1
ATOM 799 C CA . ILE A 1 103 ? 17.125 7.703 -1.449 1.00 56.16 103 ILE A CA 1
ATOM 800 C C . ILE A 1 103 ? 18.406 7.749 -0.598 1.00 56.16 103 ILE A C 1
ATOM 802 O O . ILE A 1 103 ? 19.497 7.919 -1.130 1.00 56.16 103 ILE A O 1
ATOM 806 N N . LEU A 1 104 ? 18.297 7.559 0.719 1.00 54.06 104 LEU A N 1
ATOM 807 C CA . LEU A 1 104 ? 19.400 7.673 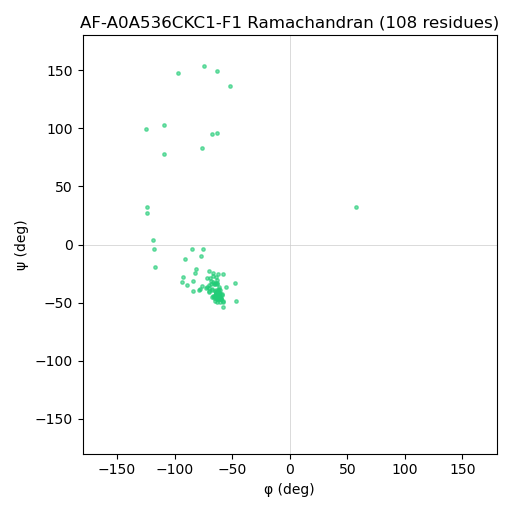1.677 1.00 54.06 104 LEU A CA 1
ATOM 808 C C . LEU A 1 104 ? 20.337 6.456 1.650 1.00 54.06 104 LEU A C 1
ATOM 810 O O . LEU A 1 104 ? 21.549 6.630 1.769 1.00 54.06 104 LEU A O 1
ATOM 814 N N . HIS A 1 105 ? 19.815 5.243 1.443 1.00 51.81 105 HIS A N 1
ATOM 815 C CA . HIS A 1 105 ? 20.646 4.050 1.249 1.00 51.81 105 HIS A CA 1
ATOM 816 C C . HIS A 1 105 ? 21.158 3.899 -0.189 1.00 51.81 105 HIS A C 1
ATOM 818 O O . HIS A 1 105 ? 22.236 3.344 -0.367 1.00 51.81 105 HIS A O 1
ATOM 824 N N . GLY A 1 106 ? 20.480 4.470 -1.194 1.00 49.38 106 GLY A N 1
ATOM 825 C CA . GLY A 1 106 ? 21.019 4.578 -2.559 1.00 49.38 106 GLY A CA 1
ATOM 826 C C . GLY A 1 106 ? 22.231 5.518 -2.668 1.00 49.38 106 GLY A C 1
ATOM 827 O O . GLY A 1 106 ? 23.075 5.343 -3.538 1.00 49.38 106 GLY A O 1
ATOM 828 N N . VAL A 1 107 ? 22.362 6.484 -1.750 1.00 47.50 107 VAL A N 1
ATOM 829 C CA . VAL A 1 107 ? 23.516 7.400 -1.654 1.00 47.50 107 VAL A CA 1
ATOM 830 C C . VAL A 1 107 ? 24.711 6.774 -0.919 1.00 47.50 107 VAL A C 1
ATOM 832 O O . VAL A 1 107 ? 25.838 7.224 -1.097 1.00 47.50 107 VAL A O 1
ATOM 835 N N . ARG A 1 108 ? 24.503 5.732 -0.101 1.00 44.19 108 ARG A N 1
ATOM 836 C CA . ARG A 1 108 ? 25.577 5.093 0.688 1.00 44.19 108 ARG A CA 1
ATOM 837 C C . ARG A 1 108 ? 26.372 4.018 -0.056 1.00 44.19 108 ARG A C 1
ATOM 839 O O . ARG A 1 108 ? 27.329 3.502 0.513 1.00 44.19 108 ARG A O 1
ATOM 846 N N . THR A 1 109 ? 25.997 3.683 -1.288 1.00 44.50 109 THR A N 1
ATOM 847 C CA . THR A 1 109 ? 26.683 2.674 -2.114 1.00 44.50 109 THR A CA 1
ATOM 848 C C . THR A 1 109 ? 27.137 3.220 -3.472 1.00 44.50 109 THR A C 1
ATOM 850 O O . THR A 1 109 ? 27.135 2.478 -4.453 1.00 44.50 109 THR A O 1
ATOM 853 N N . VAL A 1 110 ? 27.503 4.506 -3.532 1.00 41.81 110 VAL A N 1
ATOM 854 C CA . VAL A 1 110 ? 28.283 5.092 -4.640 1.00 41.81 110 VAL A CA 1
ATOM 855 C C . VAL A 1 110 ? 29.722 5.279 -4.185 1.00 41.81 110 VAL A C 1
ATOM 857 O O . VAL A 1 110 ? 29.904 5.800 -3.062 1.00 41.81 110 VAL A O 1
#

Nearest PDB structures (foldseek):
  3zsu-assembly1_A  TM=4.062E-01  e=5.415E+00  Thermosynechococcus vestitus BP-1
  8xyv-assembly2_B  TM=4.591E-01  e=8.690E+00  synthetic construct

pLDDT: mean 70.6, std 11.82, range [41.81, 87.75]

Secon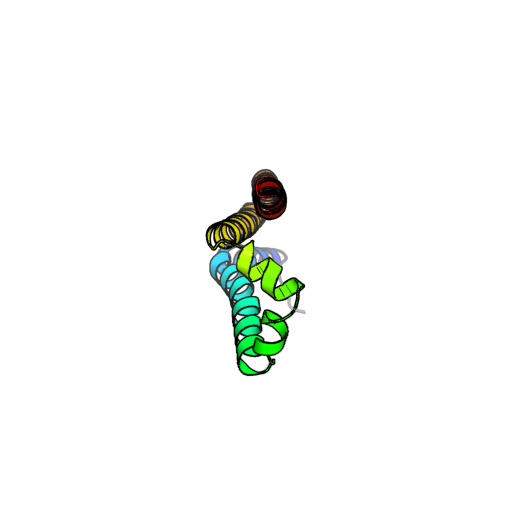dary structure (DSSP, 8-state):
-----HHHHHHHHHHHHHS-HHHHHHHHHHHHHHHHHHHHHHS-HHHHHTSHHHHHHHHH--HHHHHHHHHHHHHHHHHHHTT-HHHHHHHHHHHHHHHHHHHHHHSTT-